Protein AF-A0A6I8MH89-F1 (afdb_monomer_lite)

Radius of gyration: 13.87 Å; chains: 1; bounding box: 33×35×34 Å

Sequence (149 aa):
MNALLIIDTHADSPATEATEIIHAIAQHLSQHRSDYTHVITALSAPIADEIAGTTFDNQFRKDPTTEALSGFERTDTTGTKLGDWLRANTIERLDVVGLGTELGIRSTVLDALAQGFDVHVHKKLCAAVSDDNARAAYNEMDMCGALFE

pLDDT: mean 92.21, std 8.31, range [56.25, 98.69]

Foldseek 3Di:
DEEEEEEELAQPDPDPQSVVLLLVVLVCCVVCVVVHPFYEYQYAHDHHPSCPPPDHPWYWYDDPVDPDFEQQNTATPVRHGPLRVCVVVVHQEYEYAYEALLTHVLRHLLVCLVSRHAYEYEVSSYYHPDPVSNVVSVVVSVVSHYHYD

Organism: NCBI:txid2719119

Structure (mmCIF, N/CA/C/O backbone):
data_AF-A0A6I8MH89-F1
#
_entry.id   AF-A0A6I8MH89-F1
#
loop_
_atom_site.group_PDB
_atom_site.id
_atom_site.type_symbol
_atom_site.label_atom_id
_atom_site.label_alt_id
_atom_site.label_comp_id
_atom_site.label_asym_id
_atom_site.label_entity_id
_atom_site.label_seq_id
_atom_site.pdbx_PDB_ins_code
_atom_site.Cartn_x
_atom_site.Cartn_y
_atom_site.Cartn_z
_atom_site.occupancy
_atom_site.B_iso_or_equiv
_atom_site.auth_seq_id
_atom_site.auth_comp_id
_atom_site.auth_asym_id
_atom_site.auth_atom_id
_atom_site.pdbx_PDB_model_num
ATOM 1 N N . MET A 1 1 ? -13.744 -6.340 6.107 1.00 93.75 1 MET A N 1
ATOM 2 C CA . MET A 1 1 ? -13.689 -4.933 5.596 1.00 93.75 1 MET A CA 1
ATOM 3 C C . MET A 1 1 ? -12.515 -4.758 4.627 1.00 93.75 1 MET A C 1
ATOM 5 O O . MET A 1 1 ? -11.662 -5.639 4.593 1.00 93.75 1 MET A O 1
ATOM 9 N N . ASN A 1 2 ? -12.441 -3.665 3.852 1.00 97.38 2 ASN A N 1
ATOM 10 C CA . ASN A 1 2 ? -11.333 -3.410 2.913 1.00 97.38 2 ASN A CA 1
ATOM 11 C C . ASN A 1 2 ? -10.524 -2.145 3.246 1.00 97.38 2 ASN A C 1
ATOM 13 O O . ASN A 1 2 ? -11.059 -1.171 3.776 1.00 97.38 2 ASN A O 1
ATOM 17 N N . ALA A 1 3 ? -9.244 -2.140 2.884 1.00 98.31 3 ALA A N 1
ATOM 18 C CA . ALA A 1 3 ? -8.405 -0.950 2.953 1.00 98.31 3 ALA A CA 1
ATOM 19 C C . ALA A 1 3 ? -7.585 -0.767 1.675 1.00 98.31 3 ALA A C 1
ATOM 21 O O . ALA A 1 3 ? -7.081 -1.742 1.123 1.00 98.31 3 ALA A O 1
ATOM 22 N N . LEU A 1 4 ? -7.407 0.486 1.254 1.00 98.44 4 LEU A N 1
ATOM 23 C CA . LEU A 1 4 ? -6.379 0.850 0.284 1.00 98.44 4 LEU A CA 1
ATOM 24 C C . LEU A 1 4 ? -5.072 1.117 1.033 1.00 98.44 4 LEU A C 1
ATOM 26 O O . LEU A 1 4 ? -5.012 2.014 1.878 1.00 98.44 4 LEU A O 1
ATOM 30 N N . LEU A 1 5 ? -4.033 0.356 0.707 1.00 98.25 5 LEU A N 1
ATOM 31 C CA . LEU A 1 5 ? -2.679 0.507 1.215 1.00 98.25 5 LEU A CA 1
ATOM 32 C C . LEU A 1 5 ? -1.782 1.120 0.138 1.00 98.25 5 LEU A C 1
ATOM 34 O O . LEU A 1 5 ? -1.488 0.499 -0.882 1.00 98.25 5 LEU A O 1
ATOM 38 N N . ILE A 1 6 ? -1.323 2.341 0.401 1.00 96.88 6 ILE A N 1
ATOM 39 C CA . ILE A 1 6 ? -0.428 3.089 -0.483 1.00 96.88 6 ILE A CA 1
ATOM 40 C C . ILE A 1 6 ? 1.011 2.923 0.007 1.00 96.88 6 ILE A C 1
ATOM 42 O O . ILE A 1 6 ? 1.328 3.274 1.147 1.00 96.88 6 ILE A O 1
ATOM 46 N N . ILE A 1 7 ? 1.884 2.405 -0.854 1.00 94.75 7 ILE A N 1
ATOM 47 C CA . ILE A 1 7 ? 3.285 2.124 -0.531 1.00 94.75 7 ILE A CA 1
ATOM 48 C C . ILE A 1 7 ? 4.193 3.171 -1.180 1.00 94.75 7 ILE A C 1
ATOM 50 O O . ILE A 1 7 ? 4.190 3.344 -2.395 1.00 94.75 7 ILE A O 1
ATOM 54 N N . ASP A 1 8 ? 4.994 3.842 -0.352 1.00 85.12 8 ASP A N 1
ATOM 55 C CA . ASP A 1 8 ? 6.145 4.659 -0.755 1.00 85.12 8 ASP A CA 1
ATOM 56 C C . ASP A 1 8 ? 5.901 5.621 -1.932 1.00 85.12 8 ASP A C 1
ATOM 58 O O . ASP A 1 8 ? 6.465 5.480 -3.008 1.00 85.12 8 ASP A O 1
ATOM 62 N N . THR A 1 9 ? 5.119 6.675 -1.713 1.00 69.38 9 THR A N 1
ATOM 63 C CA . THR A 1 9 ? 4.942 7.785 -2.666 1.00 69.38 9 THR A CA 1
ATOM 64 C C . THR A 1 9 ? 5.894 8.930 -2.322 1.00 69.38 9 THR A C 1
ATOM 66 O O . THR A 1 9 ? 5.510 9.886 -1.645 1.00 69.38 9 THR A O 1
ATOM 69 N N . HIS A 1 10 ? 7.162 8.809 -2.706 1.00 70.94 10 HIS A N 1
ATOM 70 C CA . HIS A 1 10 ? 8.165 9.843 -2.432 1.00 70.94 10 HIS A CA 1
ATOM 71 C C . HIS A 1 10 ? 7.993 11.072 -3.346 1.00 70.94 10 HIS A C 1
ATOM 73 O O . HIS A 1 10 ? 7.792 10.927 -4.551 1.00 70.94 10 HIS A O 1
ATOM 79 N N . ALA A 1 11 ? 8.135 12.275 -2.784 1.00 57.56 11 ALA A N 1
ATOM 80 C CA . ALA A 1 11 ? 8.085 13.537 -3.533 1.00 57.56 11 ALA A CA 1
ATOM 81 C C . ALA A 1 11 ? 9.304 13.755 -4.457 1.00 57.56 11 ALA A C 1
ATOM 83 O O . ALA A 1 11 ? 9.210 14.459 -5.456 1.00 57.56 11 ALA A O 1
ATOM 84 N N . ASP A 1 12 ? 10.444 13.133 -4.135 1.00 56.25 12 ASP A N 1
ATOM 85 C CA . ASP A 1 12 ? 11.746 13.474 -4.726 1.00 56.25 12 ASP A CA 1
ATOM 86 C C . ASP A 1 12 ? 12.188 12.563 -5.880 1.00 56.25 12 ASP A C 1
ATOM 88 O O . ASP A 1 12 ? 13.324 12.679 -6.346 1.00 56.25 12 ASP A O 1
ATOM 92 N N . SER A 1 13 ? 11.347 11.635 -6.352 1.00 62.19 13 SER A N 1
ATOM 93 C CA . SER A 1 13 ? 11.754 10.827 -7.505 1.00 62.19 13 SER A CA 1
ATOM 94 C C . SER A 1 13 ? 11.633 11.614 -8.800 1.00 62.19 13 SER A C 1
ATOM 96 O O . SER A 1 13 ? 10.534 12.030 -9.162 1.00 62.19 13 SER A O 1
ATOM 98 N N . PRO A 1 14 ? 12.741 11.774 -9.543 1.00 59.19 14 PRO A N 1
ATOM 99 C CA . PRO A 1 14 ? 12.732 12.470 -10.819 1.00 59.19 14 PRO A CA 1
ATOM 100 C C . PRO A 1 14 ? 12.177 11.599 -11.957 1.00 59.19 14 PRO A C 1
ATOM 102 O O . PRO A 1 14 ? 12.144 12.050 -13.102 1.00 59.19 14 PRO A O 1
ATOM 105 N N . ALA A 1 15 ? 11.804 10.341 -11.688 1.00 75.44 15 ALA A N 1
ATOM 106 C CA . ALA A 1 15 ? 11.294 9.436 -12.706 1.00 75.44 15 ALA A CA 1
ATOM 107 C C . ALA A 1 15 ? 9.867 9.836 -13.100 1.00 75.44 15 ALA A C 1
ATOM 109 O O . ALA A 1 15 ? 8.959 9.799 -12.273 1.00 75.44 15 ALA A O 1
ATOM 110 N N . THR A 1 16 ? 9.665 10.162 -14.379 1.00 79.62 16 THR A N 1
ATOM 111 C CA . THR A 1 16 ? 8.359 10.547 -14.941 1.00 79.62 16 THR A CA 1
ATOM 112 C C . THR A 1 16 ? 7.258 9.550 -14.586 1.00 79.62 16 THR A C 1
ATOM 114 O O . THR A 1 16 ? 6.172 9.953 -14.184 1.00 79.62 16 THR A O 1
ATOM 117 N N . GLU A 1 17 ? 7.568 8.256 -14.637 1.00 81.56 17 GLU A N 1
ATOM 118 C CA . GLU A 1 17 ? 6.634 7.185 -14.288 1.00 81.56 17 GLU A CA 1
ATOM 119 C C . GLU A 1 17 ? 6.175 7.249 -12.822 1.00 81.56 17 GLU A C 1
ATOM 121 O O . GLU A 1 17 ? 4.995 7.074 -12.528 1.00 81.56 17 GLU A O 1
ATOM 126 N N . ALA A 1 18 ? 7.073 7.583 -11.888 1.00 85.06 18 ALA A N 1
ATOM 127 C CA . ALA A 1 18 ? 6.707 7.744 -10.484 1.00 85.06 18 ALA A CA 1
ATOM 128 C C . ALA A 1 18 ? 5.747 8.927 -10.285 1.00 85.06 18 ALA A C 1
ATOM 130 O O . ALA A 1 18 ? 4.764 8.801 -9.555 1.00 85.06 18 ALA A O 1
ATOM 131 N N . THR A 1 19 ? 5.994 10.055 -10.958 1.00 86.50 19 THR A N 1
ATOM 132 C CA . THR A 1 19 ? 5.103 11.225 -10.919 1.00 86.50 19 THR A CA 1
ATOM 133 C C . THR A 1 19 ? 3.731 10.913 -11.521 1.00 86.50 19 THR A C 1
ATOM 135 O O . THR A 1 19 ? 2.709 11.273 -10.937 1.00 86.50 19 THR A O 1
ATOM 138 N N . GLU A 1 20 ? 3.686 10.213 -12.657 1.00 90.69 20 GLU A N 1
ATOM 139 C CA . GLU A 1 20 ? 2.433 9.803 -13.303 1.00 90.69 20 GLU A CA 1
ATOM 140 C C . GLU A 1 20 ? 1.611 8.868 -12.409 1.00 90.69 20 GLU A C 1
ATOM 142 O O . GLU A 1 20 ? 0.404 9.065 -12.271 1.00 90.69 20 GLU A O 1
ATOM 147 N N . ILE A 1 21 ? 2.253 7.907 -11.736 1.00 92.75 21 ILE A N 1
ATOM 148 C CA . ILE A 1 21 ? 1.572 7.014 -10.792 1.00 92.75 21 ILE A CA 1
ATOM 149 C C . ILE A 1 21 ? 1.082 7.761 -9.550 1.00 92.75 21 ILE A C 1
ATOM 151 O O . ILE A 1 21 ? -0.050 7.537 -9.128 1.00 92.75 21 ILE A O 1
ATOM 155 N N . ILE A 1 22 ? 1.865 8.685 -8.984 1.00 92.19 22 ILE A N 1
ATOM 156 C CA . ILE A 1 22 ? 1.404 9.526 -7.865 1.00 92.19 22 ILE A CA 1
ATOM 157 C C . ILE A 1 22 ? 0.157 10.320 -8.277 1.00 92.19 22 ILE A C 1
ATOM 159 O O . ILE A 1 22 ? -0.830 10.352 -7.536 1.00 92.19 22 ILE A O 1
ATOM 163 N N . HIS A 1 23 ? 0.163 10.904 -9.477 1.00 92.12 23 HIS A N 1
ATOM 164 C CA . HIS A 1 23 ? -0.996 11.608 -10.017 1.00 92.12 23 HIS A CA 1
ATOM 165 C C . HIS A 1 23 ? -2.196 10.672 -10.222 1.00 92.12 23 HIS A C 1
ATOM 167 O O . HIS A 1 23 ? -3.316 11.010 -9.835 1.00 92.12 23 HIS A O 1
ATOM 173 N N . ALA A 1 24 ? -1.974 9.478 -10.773 1.00 95.12 24 ALA A N 1
ATOM 174 C CA . ALA A 1 24 ? -3.019 8.482 -10.976 1.00 95.12 24 ALA A CA 1
ATOM 175 C C . ALA A 1 24 ? -3.628 8.008 -9.645 1.00 95.12 24 ALA A C 1
ATOM 177 O O . ALA A 1 24 ? -4.847 7.887 -9.542 1.00 95.12 24 ALA A O 1
ATOM 178 N N . ILE A 1 25 ? -2.814 7.812 -8.602 1.00 95.75 25 ILE A N 1
ATOM 179 C CA . ILE A 1 25 ? -3.282 7.486 -7.246 1.00 95.75 25 ILE A CA 1
ATOM 180 C C . ILE A 1 25 ? -4.118 8.640 -6.678 1.00 95.75 25 ILE A C 1
ATOM 182 O O . ILE A 1 25 ? -5.198 8.397 -6.136 1.00 95.75 25 ILE A O 1
ATOM 186 N N . ALA A 1 26 ? -3.669 9.891 -6.826 1.00 94.56 26 ALA A N 1
ATOM 187 C CA . ALA A 1 26 ? -4.427 11.065 -6.389 1.00 94.56 26 ALA A CA 1
ATOM 188 C C . ALA A 1 26 ? 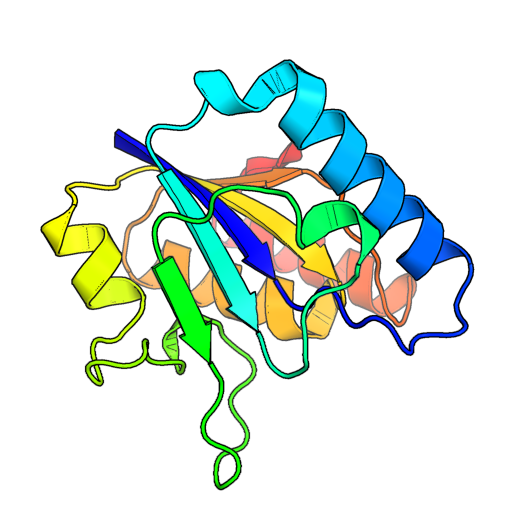-5.799 11.140 -7.077 1.00 94.56 26 ALA A C 1
ATOM 190 O O . ALA A 1 26 ? -6.828 11.349 -6.428 1.00 94.56 26 ALA A O 1
ATOM 191 N N . GLN A 1 27 ? -5.827 10.909 -8.391 1.00 95.56 27 GLN A N 1
ATOM 192 C CA . GLN A 1 27 ? -7.058 10.878 -9.167 1.00 95.56 27 GLN A CA 1
ATOM 193 C C . GLN A 1 27 ? -7.964 9.719 -8.733 1.00 95.56 27 GLN A C 1
ATOM 195 O O . GLN A 1 27 ? -9.159 9.940 -8.522 1.00 95.56 27 GLN A O 1
ATOM 200 N N . HIS A 1 28 ? -7.410 8.521 -8.531 1.00 96.38 28 HIS A N 1
ATOM 201 C CA . HIS A 1 28 ? -8.150 7.357 -8.041 1.00 96.38 28 HIS A CA 1
ATOM 202 C C . HIS A 1 28 ? -8.812 7.655 -6.699 1.00 96.38 28 HIS A C 1
ATOM 204 O O . HIS A 1 28 ? -10.011 7.457 -6.544 1.00 96.38 28 HIS A O 1
ATOM 210 N N . LEU A 1 29 ? -8.065 8.214 -5.745 1.00 95.38 29 LEU A N 1
ATOM 211 C CA . LEU A 1 29 ? -8.602 8.628 -4.449 1.00 95.38 29 LEU A CA 1
ATOM 212 C C . LEU A 1 29 ? -9.716 9.666 -4.612 1.00 95.38 29 LEU A C 1
ATOM 214 O O . LEU A 1 29 ? -10.759 9.533 -3.983 1.00 95.38 29 LEU A O 1
ATOM 218 N N . SER A 1 30 ? -9.566 10.652 -5.497 1.00 94.44 30 SER A N 1
ATOM 219 C CA . SER A 1 30 ? -10.619 11.652 -5.718 1.00 94.44 30 SER A CA 1
ATOM 220 C C . SER A 1 30 ? -11.942 11.050 -6.222 1.00 94.44 30 SER A C 1
ATOM 222 O O . SER A 1 30 ? -13.010 11.583 -5.927 1.00 94.44 30 SER A O 1
ATOM 224 N N . GLN A 1 31 ? -11.876 9.933 -6.954 1.00 94.94 31 GLN A N 1
ATOM 225 C CA . GLN A 1 31 ? -13.026 9.285 -7.593 1.00 94.94 31 GLN A CA 1
ATOM 226 C C . GLN A 1 31 ? -13.605 8.128 -6.768 1.00 94.94 31 GLN A C 1
ATOM 228 O O . GLN A 1 31 ? -14.815 7.913 -6.785 1.00 94.94 31 GLN A O 1
ATOM 233 N N . HIS A 1 32 ? -12.751 7.411 -6.036 1.00 95.50 32 HIS A N 1
ATOM 234 C CA . HIS A 1 32 ? -13.043 6.103 -5.443 1.00 95.50 32 HIS A CA 1
ATOM 235 C C . HIS A 1 32 ? -12.776 6.043 -3.933 1.00 95.50 32 HIS A C 1
ATOM 237 O O . HIS A 1 32 ? -12.808 4.968 -3.340 1.00 95.50 32 HIS A O 1
ATOM 243 N N . ARG A 1 33 ? -12.524 7.173 -3.252 1.00 94.12 33 ARG A N 1
ATOM 244 C CA . ARG A 1 33 ? -12.262 7.184 -1.795 1.00 94.12 33 ARG A CA 1
ATOM 245 C C . ARG A 1 33 ? -13.356 6.504 -0.967 1.00 94.12 33 ARG A C 1
ATOM 247 O O . ARG A 1 33 ? -13.040 5.962 0.092 1.00 94.12 33 ARG A O 1
ATOM 254 N N . SER A 1 34 ? -14.613 6.564 -1.411 1.00 94.75 34 SER A N 1
ATOM 255 C CA . SER A 1 34 ? -15.760 5.943 -0.733 1.00 94.75 34 SER A CA 1
ATOM 256 C C . SER A 1 34 ? -15.809 4.424 -0.862 1.00 94.75 34 SER A C 1
ATOM 258 O O . SER A 1 34 ? -16.530 3.784 -0.102 1.00 94.75 34 SER A O 1
ATOM 260 N N . ASP A 1 35 ? -15.054 3.853 -1.799 1.00 96.19 35 ASP A N 1
ATOM 261 C CA . ASP A 1 35 ? -15.028 2.411 -2.050 1.00 96.19 35 ASP A CA 1
ATOM 262 C C . ASP A 1 35 ? -14.181 1.677 -0.996 1.00 96.19 35 ASP A C 1
ATOM 264 O O . ASP A 1 35 ? -14.268 0.455 -0.859 1.00 96.19 35 ASP A O 1
ATOM 268 N N . TYR A 1 36 ? -13.384 2.423 -0.220 1.00 97.19 36 TYR A N 1
ATOM 269 C CA . TYR A 1 36 ? -12.499 1.906 0.817 1.00 97.19 36 TYR A CA 1
ATOM 270 C C . TYR A 1 36 ? -12.983 2.275 2.214 1.00 97.19 36 TYR A C 1
ATOM 272 O O . TYR A 1 36 ? -13.229 3.446 2.515 1.00 97.19 36 TYR A O 1
ATOM 280 N N . THR A 1 37 ? -13.027 1.275 3.098 1.00 97.50 37 THR A N 1
ATOM 281 C CA . THR A 1 37 ? -13.317 1.501 4.523 1.00 97.50 37 THR A CA 1
ATOM 282 C C . THR A 1 37 ? -12.216 2.343 5.165 1.00 97.50 37 THR A C 1
ATOM 284 O O . THR A 1 37 ? -12.508 3.297 5.881 1.00 97.50 37 THR A O 1
ATOM 287 N N . HIS A 1 38 ? -10.957 2.027 4.848 1.00 98.06 38 HIS A N 1
ATOM 288 C CA . HIS A 1 38 ? -9.791 2.783 5.292 1.00 98.06 38 HIS A CA 1
ATOM 289 C C . HIS A 1 38 ? -8.831 3.061 4.140 1.00 98.06 38 HIS A C 1
ATOM 291 O O . HIS A 1 38 ? -8.648 2.232 3.248 1.00 98.06 38 HIS A O 1
ATOM 297 N N . VAL A 1 39 ? -8.170 4.213 4.193 1.00 97.75 39 VAL A N 1
ATOM 298 C CA . VAL A 1 39 ? -7.025 4.528 3.337 1.00 97.75 39 VAL A CA 1
ATOM 299 C C . VAL A 1 39 ? -5.819 4.756 4.230 1.00 97.75 39 VAL A C 1
ATOM 301 O O . VAL A 1 39 ? -5.815 5.651 5.074 1.00 97.75 39 VAL A O 1
ATOM 304 N N . ILE A 1 40 ? -4.795 3.933 4.045 1.00 97.69 40 ILE A N 1
ATOM 305 C CA . ILE A 1 40 ? -3.607 3.898 4.894 1.00 97.69 40 ILE A CA 1
ATOM 306 C C . ILE A 1 40 ? -2.337 3.950 4.053 1.00 97.69 40 ILE A C 1
ATOM 308 O O . ILE A 1 40 ? -2.339 3.620 2.866 1.00 97.69 40 ILE A O 1
ATOM 312 N N . THR A 1 41 ? -1.233 4.352 4.678 1.00 97.00 41 THR A N 1
ATOM 313 C CA . THR A 1 41 ? 0.061 4.449 3.996 1.00 97.00 41 THR A CA 1
ATOM 314 C C . THR A 1 41 ? 1.140 3.645 4.703 1.00 97.00 41 THR A C 1
ATOM 316 O O . THR A 1 41 ? 1.176 3.573 5.929 1.00 97.00 41 THR A O 1
ATOM 319 N N . ALA A 1 42 ? 2.053 3.071 3.927 1.00 95.69 42 ALA A N 1
ATOM 320 C CA . ALA A 1 42 ? 3.329 2.562 4.404 1.00 95.69 42 ALA A CA 1
ATOM 321 C C . ALA A 1 42 ? 4.434 3.389 3.741 1.00 95.69 42 ALA A C 1
ATOM 323 O O . ALA A 1 42 ? 4.641 3.304 2.532 1.00 95.69 42 ALA A O 1
ATOM 324 N N . LEU A 1 43 ? 5.155 4.192 4.530 1.00 90.31 43 LEU A N 1
ATOM 325 C CA . LEU A 1 43 ? 6.070 5.222 4.030 1.00 90.31 43 LEU A CA 1
ATOM 326 C C . LEU A 1 43 ? 7.507 5.060 4.553 1.00 90.31 43 LEU A C 1
ATOM 328 O O . LEU A 1 43 ? 7.744 4.887 5.750 1.00 90.31 43 LEU A O 1
ATOM 332 N N . SER A 1 44 ? 8.465 5.158 3.640 1.00 86.38 44 SER A N 1
ATOM 333 C CA . SER A 1 44 ? 9.909 5.227 3.892 1.00 86.38 44 SER A CA 1
ATOM 334 C C . SER A 1 44 ? 10.429 6.664 3.809 1.00 86.38 44 SER A C 1
ATOM 336 O O . SER A 1 44 ? 11.496 6.968 4.333 1.00 86.38 44 SER A O 1
ATOM 338 N N . ALA A 1 45 ? 9.663 7.553 3.175 1.00 81.69 45 ALA A N 1
ATOM 339 C CA . ALA A 1 45 ? 9.969 8.961 2.949 1.00 81.69 45 ALA A CA 1
ATOM 340 C C . ALA A 1 45 ? 8.703 9.820 3.162 1.00 81.69 45 ALA A C 1
ATOM 342 O O . ALA A 1 45 ? 7.612 9.264 3.326 1.00 81.69 45 ALA A O 1
ATOM 343 N N . PRO A 1 46 ? 8.809 11.161 3.212 1.00 84.25 46 PRO A N 1
ATOM 344 C CA . PRO A 1 46 ? 7.640 12.034 3.182 1.00 84.25 46 PRO A CA 1
ATOM 345 C C . PRO A 1 46 ? 6.733 11.742 1.981 1.00 84.25 46 PRO A C 1
ATOM 347 O O . PRO A 1 46 ? 7.205 11.364 0.909 1.00 84.25 46 PRO A O 1
ATOM 350 N N . ILE A 1 47 ? 5.431 11.913 2.197 1.00 85.25 47 ILE A N 1
ATOM 351 C CA . ILE A 1 47 ? 4.409 11.692 1.179 1.00 85.25 47 ILE A CA 1
ATOM 352 C C . ILE A 1 47 ? 4.440 12.821 0.137 1.00 85.25 47 ILE A C 1
ATOM 354 O O . ILE A 1 47 ? 4.707 13.966 0.493 1.00 85.25 47 ILE A O 1
ATOM 358 N N . ALA A 1 48 ? 4.171 12.501 -1.128 1.00 84.06 48 ALA A N 1
ATOM 359 C CA . ALA A 1 48 ? 4.067 13.483 -2.202 1.00 84.06 48 ALA A CA 1
ATOM 360 C C . ALA A 1 48 ? 2.908 14.475 -1.980 1.00 84.06 48 ALA A C 1
ATOM 362 O O . ALA A 1 48 ? 1.831 14.088 -1.509 1.00 84.06 48 ALA A O 1
ATOM 363 N N . ASP A 1 49 ? 3.127 15.742 -2.342 1.00 85.81 49 ASP A N 1
ATOM 364 C CA . ASP A 1 49 ? 2.184 16.845 -2.109 1.00 85.81 49 ASP A CA 1
ATOM 365 C C . ASP A 1 49 ? 0.823 16.599 -2.781 1.00 85.81 49 ASP A C 1
ATOM 367 O O . ASP A 1 49 ? -0.220 16.935 -2.217 1.00 85.81 49 ASP A O 1
ATOM 371 N N . GLU A 1 50 ? 0.814 15.941 -3.944 1.00 85.81 50 GLU A N 1
ATOM 372 C CA . GLU A 1 50 ? -0.386 15.619 -4.723 1.00 85.81 50 GLU A CA 1
ATOM 373 C C . GLU A 1 50 ? -1.397 14.781 -3.939 1.00 85.81 50 GLU A C 1
ATOM 375 O O . GLU A 1 50 ? -2.603 14.911 -4.147 1.00 85.81 50 GLU A O 1
ATOM 380 N N . ILE A 1 51 ? -0.918 13.930 -3.029 1.00 86.81 51 ILE A N 1
ATOM 381 C CA . ILE A 1 51 ? -1.779 13.099 -2.186 1.00 86.81 51 ILE A CA 1
ATOM 382 C C . ILE A 1 51 ? -1.757 13.520 -0.716 1.00 86.81 51 ILE A C 1
ATOM 384 O O . ILE A 1 51 ? -2.581 13.026 0.053 1.00 86.81 51 ILE A O 1
ATOM 388 N N . ALA A 1 52 ? -0.894 14.463 -0.321 1.00 84.88 52 ALA A N 1
ATOM 389 C CA . ALA A 1 52 ? -0.798 14.974 1.047 1.00 84.88 52 ALA A CA 1
ATOM 390 C C . ALA A 1 52 ? -2.106 15.618 1.547 1.00 84.88 52 ALA A C 1
ATOM 392 O O . ALA A 1 52 ? -2.378 15.610 2.746 1.00 84.88 52 ALA A O 1
ATOM 393 N N . GLY A 1 53 ? -2.940 16.138 0.637 1.00 83.44 53 GLY A N 1
ATOM 394 C CA . GLY A 1 53 ? -4.277 16.660 0.947 1.00 83.44 53 GLY A CA 1
ATOM 395 C C . GLY A 1 53 ? -5.342 15.589 1.226 1.00 83.44 53 GLY A C 1
ATOM 396 O O . GLY A 1 53 ? -6.471 15.931 1.577 1.00 83.44 53 GLY A O 1
ATOM 397 N N . THR A 1 54 ? -5.012 14.304 1.073 1.00 86.44 54 THR A N 1
ATOM 398 C CA . THR A 1 54 ? -5.935 13.194 1.340 1.00 86.44 54 THR A CA 1
ATOM 399 C C . THR A 1 54 ? -6.024 12.897 2.835 1.00 86.44 54 THR A C 1
ATOM 401 O O . THR A 1 54 ? -5.036 12.937 3.564 1.00 86.44 54 THR A O 1
ATOM 404 N N . THR A 1 55 ? -7.217 12.536 3.312 1.00 90.00 55 THR A N 1
ATOM 405 C CA . THR A 1 55 ? -7.385 12.004 4.670 1.00 90.00 55 THR A CA 1
ATOM 406 C C . THR A 1 55 ? -6.971 10.535 4.733 1.00 90.00 55 THR A C 1
ATOM 408 O O . THR A 1 55 ? -7.651 9.666 4.173 1.00 90.00 55 THR A O 1
ATOM 411 N N . PHE A 1 56 ? -5.878 10.279 5.454 1.00 94.62 56 PHE A N 1
ATOM 412 C CA . PHE A 1 56 ? -5.390 8.943 5.788 1.00 94.62 56 PHE A CA 1
ATOM 413 C C . PHE A 1 56 ? -5.844 8.538 7.186 1.00 94.62 56 PHE A C 1
ATOM 415 O O . PHE A 1 56 ? -5.690 9.302 8.138 1.00 94.62 56 PHE A O 1
ATOM 422 N N . ASP A 1 57 ? -6.364 7.324 7.300 1.00 96.81 57 ASP A N 1
ATOM 423 C CA . ASP A 1 57 ? -6.829 6.741 8.554 1.00 96.81 57 ASP A CA 1
ATOM 424 C C . ASP A 1 57 ? -5.658 6.352 9.469 1.00 96.81 57 ASP A C 1
ATOM 426 O O . ASP A 1 57 ? -5.747 6.485 10.689 1.00 96.81 57 ASP A O 1
ATOM 430 N N . ASN A 1 58 ? -4.542 5.898 8.886 1.00 97.12 58 ASN A N 1
ATOM 431 C CA . ASN A 1 58 ? -3.286 5.667 9.595 1.00 97.12 58 ASN A CA 1
ATOM 432 C C . ASN A 1 58 ? -2.081 5.722 8.638 1.00 97.12 58 ASN A C 1
ATOM 434 O O . ASN A 1 58 ? -2.222 5.557 7.424 1.00 97.12 58 ASN A O 1
ATOM 438 N N . GLN A 1 59 ? -0.891 5.955 9.189 1.00 95.88 59 GLN A N 1
ATOM 439 C CA . GLN A 1 59 ? 0.364 6.041 8.448 1.00 95.88 59 GLN A CA 1
ATOM 440 C C . GLN A 1 59 ? 1.454 5.260 9.181 1.00 95.88 59 GLN A C 1
ATOM 442 O O . GLN A 1 59 ? 1.822 5.593 10.307 1.00 95.88 59 GLN A O 1
ATOM 447 N N . PHE A 1 60 ? 2.004 4.251 8.515 1.00 96.00 60 PHE A N 1
ATOM 448 C CA . PHE A 1 60 ? 3.053 3.386 9.038 1.00 96.00 60 PHE A CA 1
ATOM 449 C C . PHE A 1 60 ? 4.394 3.819 8.469 1.00 96.00 60 PHE A C 1
ATOM 451 O O . PHE A 1 60 ? 4.587 3.861 7.254 1.00 96.00 60 PHE A O 1
ATOM 458 N N . ARG A 1 61 ? 5.338 4.148 9.345 1.00 94.12 61 ARG A N 1
ATOM 459 C CA . ARG A 1 61 ? 6.647 4.660 8.953 1.00 94.12 61 ARG A CA 1
ATOM 460 C C . ARG A 1 61 ? 7.726 3.638 9.250 1.00 94.12 61 ARG A C 1
ATOM 462 O O . ARG A 1 61 ? 7.696 2.943 10.264 1.00 94.12 61 ARG A O 1
ATOM 469 N N . LYS A 1 62 ? 8.686 3.559 8.338 1.00 90.56 62 LYS A N 1
ATOM 470 C CA . LYS A 1 62 ? 9.917 2.804 8.545 1.00 90.56 62 LYS A CA 1
ATOM 471 C C . LYS A 1 62 ? 10.725 3.419 9.690 1.00 90.56 62 LYS A C 1
ATOM 473 O O . LYS A 1 62 ? 10.891 4.639 9.742 1.00 90.56 62 LYS A O 1
ATOM 478 N N . ASP A 1 63 ? 11.255 2.570 10.566 1.00 86.25 63 ASP A N 1
ATOM 479 C CA . ASP A 1 63 ? 12.257 2.987 11.545 1.00 86.25 63 ASP A CA 1
ATOM 480 C C . ASP A 1 63 ? 13.560 3.348 10.797 1.00 86.25 63 ASP A C 1
ATOM 482 O O . ASP A 1 63 ? 14.078 2.497 10.062 1.00 86.25 63 ASP A O 1
ATOM 486 N N . PRO A 1 64 ? 14.107 4.570 10.972 1.00 82.50 64 PRO A N 1
ATOM 487 C CA . PRO A 1 64 ? 15.334 5.020 10.306 1.00 82.50 64 PRO A CA 1
ATOM 488 C C . PRO A 1 64 ? 16.565 4.136 10.541 1.00 82.50 64 PRO A C 1
ATOM 490 O O . PRO A 1 64 ? 17.532 4.226 9.791 1.00 82.50 64 PRO A O 1
ATOM 493 N N . THR A 1 65 ? 16.554 3.315 11.590 1.00 82.81 65 THR A N 1
ATOM 494 C CA . THR A 1 65 ? 17.660 2.428 11.972 1.00 82.81 65 THR A CA 1
ATOM 495 C C . THR A 1 65 ? 17.540 1.019 11.393 1.00 82.81 65 THR A C 1
ATOM 497 O O . THR A 1 65 ? 18.443 0.203 11.569 1.00 82.81 65 THR A O 1
ATOM 500 N N . THR A 1 66 ? 16.443 0.727 10.694 1.00 78.12 66 THR A N 1
ATOM 501 C CA . THR A 1 66 ? 16.142 -0.601 10.149 1.00 78.12 66 THR A CA 1
ATOM 502 C C . THR A 1 66 ? 16.135 -0.582 8.629 1.00 78.12 66 THR A C 1
ATOM 504 O O . THR A 1 66 ? 15.891 0.448 8.003 1.00 78.12 66 THR A O 1
ATOM 507 N N . GLU A 1 67 ? 16.337 -1.740 8.009 1.00 77.75 67 GLU A N 1
ATOM 508 C CA . GLU A 1 67 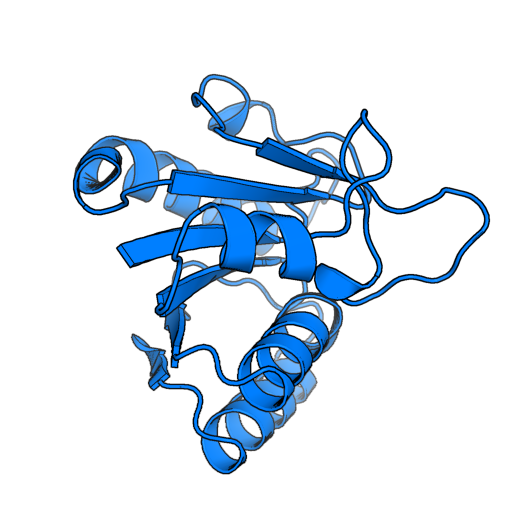? 16.164 -1.926 6.567 1.00 77.75 67 GLU A CA 1
ATOM 509 C C . GLU A 1 67 ? 14.812 -2.574 6.247 1.00 77.75 67 GLU A C 1
ATOM 511 O O . GLU A 1 67 ? 14.743 -3.560 5.528 1.00 77.75 67 GLU A O 1
ATOM 516 N N . ALA A 1 68 ? 13.720 -2.007 6.771 1.00 82.00 68 ALA A N 1
ATOM 517 C CA . ALA A 1 68 ? 12.378 -2.456 6.408 1.00 82.00 68 ALA A CA 1
ATOM 518 C C . ALA A 1 68 ? 12.108 -2.226 4.912 1.00 82.00 68 ALA A C 1
ATOM 520 O O . ALA A 1 68 ? 12.287 -1.106 4.410 1.00 82.00 68 ALA A O 1
ATOM 521 N N . LEU A 1 69 ? 11.652 -3.275 4.231 1.00 87.38 69 LEU A N 1
ATOM 522 C CA . LEU A 1 69 ? 11.142 -3.224 2.859 1.00 87.38 69 LEU A CA 1
ATOM 523 C C . LEU A 1 69 ? 9.618 -3.333 2.870 1.00 87.38 69 LEU A C 1
ATOM 525 O O . LEU A 1 69 ? 8.936 -2.528 2.235 1.00 87.38 69 LEU A O 1
ATOM 529 N N . SER A 1 70 ? 9.085 -4.280 3.640 1.00 95.25 70 SER A N 1
ATOM 530 C CA . SER A 1 70 ? 7.651 -4.515 3.770 1.00 95.25 70 SER A CA 1
ATOM 531 C C . SER A 1 70 ? 6.977 -3.440 4.622 1.00 95.25 70 SER A C 1
ATOM 533 O O . SER A 1 70 ? 7.535 -2.931 5.596 1.00 95.25 70 SER A O 1
ATOM 535 N N . GLY A 1 71 ? 5.728 -3.111 4.293 1.00 95.25 71 GLY A N 1
ATOM 536 C CA . GLY A 1 71 ? 4.857 -2.311 5.147 1.00 95.25 71 GLY A CA 1
ATOM 537 C C . GLY A 1 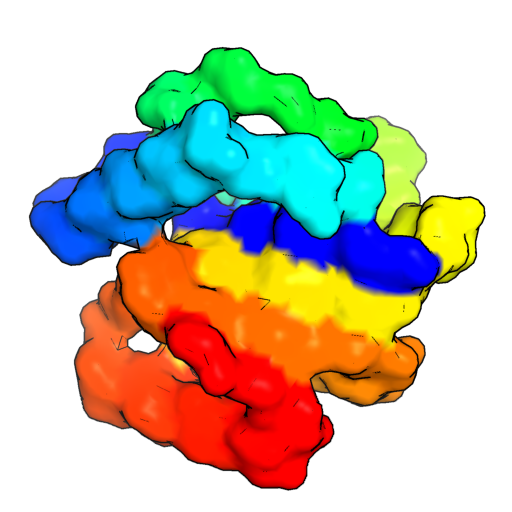71 ? 4.574 -2.978 6.497 1.00 95.25 71 GLY A C 1
ATOM 538 O O . GLY A 1 71 ? 4.351 -2.278 7.481 1.00 95.25 71 GLY A O 1
ATOM 539 N N . PHE A 1 72 ? 4.644 -4.313 6.584 1.00 96.69 72 PHE A N 1
ATOM 540 C CA . PHE A 1 72 ? 4.397 -5.062 7.825 1.00 96.69 72 PHE A CA 1
ATOM 541 C C . PHE A 1 72 ? 5.530 -4.972 8.847 1.00 96.69 72 PHE A C 1
ATOM 543 O O . PHE A 1 72 ? 5.331 -5.273 10.025 1.00 96.69 72 PHE A O 1
ATOM 550 N N . GLU A 1 73 ? 6.699 -4.508 8.419 1.00 94.56 73 GLU A N 1
ATOM 551 C CA . GLU A 1 73 ? 7.832 -4.213 9.294 1.00 94.56 73 GLU A CA 1
ATOM 552 C C . GLU A 1 73 ? 7.735 -2.806 9.910 1.00 94.56 73 GLU A C 1
ATOM 554 O O . GLU A 1 73 ? 8.516 -2.460 10.795 1.00 94.56 73 GLU A O 1
ATOM 559 N N . ARG A 1 74 ? 6.779 -1.986 9.451 1.00 94.88 74 ARG A N 1
ATOM 560 C CA . ARG A 1 74 ? 6.625 -0.577 9.831 1.00 94.88 74 ARG A CA 1
ATOM 561 C C . ARG A 1 74 ? 5.607 -0.413 10.957 1.00 94.88 74 ARG A C 1
ATOM 563 O O . ARG A 1 74 ? 4.709 -1.241 11.144 1.00 94.88 74 ARG A O 1
ATOM 570 N N . THR A 1 75 ? 5.727 0.693 11.685 1.00 96.25 75 THR A N 1
ATOM 571 C CA . THR A 1 75 ? 4.827 1.040 12.792 1.00 96.25 75 THR A CA 1
ATOM 572 C C . THR A 1 75 ? 4.213 2.415 12.600 1.00 96.25 75 THR A C 1
ATOM 574 O O . THR A 1 75 ? 4.813 3.290 11.974 1.00 96.25 75 THR A O 1
ATOM 577 N N . ASP A 1 76 ? 3.027 2.630 13.157 1.00 96.06 76 ASP A N 1
ATOM 578 C CA . ASP A 1 76 ? 2.463 3.972 13.265 1.00 96.06 76 ASP A CA 1
ATOM 579 C C . ASP A 1 76 ? 3.138 4.792 14.380 1.00 96.06 76 ASP A C 1
ATOM 581 O O . ASP A 1 76 ? 4.081 4.346 15.042 1.00 96.06 76 ASP A O 1
ATOM 585 N N . THR A 1 77 ? 2.655 6.016 14.600 1.00 93.12 77 THR A N 1
ATOM 586 C CA . THR A 1 77 ? 3.184 6.934 15.624 1.00 93.12 77 THR A CA 1
ATOM 587 C C . THR A 1 77 ? 3.001 6.435 17.057 1.00 93.12 77 THR A C 1
ATOM 589 O O . THR A 1 77 ? 3.660 6.942 17.964 1.00 93.12 77 THR A O 1
ATOM 592 N N . THR A 1 78 ? 2.132 5.447 17.272 1.00 94.94 78 THR A N 1
ATOM 593 C CA . THR A 1 78 ? 1.904 4.809 18.574 1.00 94.94 78 THR A CA 1
ATOM 594 C C . THR A 1 78 ? 2.779 3.572 18.782 1.00 94.94 78 THR A C 1
ATOM 596 O O . THR A 1 78 ? 2.798 3.016 19.878 1.00 94.94 78 THR A O 1
ATOM 599 N N . GLY A 1 79 ? 3.524 3.150 17.754 1.00 95.50 79 GLY A N 1
ATOM 600 C CA . GLY A 1 79 ? 4.317 1.923 17.759 1.00 95.50 79 GLY A CA 1
ATOM 601 C C . GLY A 1 79 ? 3.528 0.673 17.356 1.00 95.50 79 GLY A C 1
ATOM 602 O O . GLY A 1 79 ? 4.052 -0.434 17.470 1.00 95.50 79 GLY A O 1
ATOM 603 N N . THR A 1 80 ? 2.290 0.818 16.873 1.00 97.50 80 THR A N 1
ATOM 604 C CA . THR A 1 80 ? 1.467 -0.316 16.430 1.00 97.50 80 THR A CA 1
ATOM 605 C C . THR A 1 80 ? 1.910 -0.770 15.042 1.00 97.50 80 THR A C 1
ATOM 607 O O . THR A 1 80 ? 2.061 0.050 14.135 1.00 97.50 80 THR A O 1
ATOM 610 N N . LYS A 1 81 ? 2.117 -2.079 14.853 1.00 97.12 81 LYS A N 1
ATOM 611 C CA . LYS A 1 81 ? 2.472 -2.653 13.546 1.00 97.12 81 LYS A CA 1
ATOM 612 C C . LYS A 1 81 ? 1.279 -2.653 12.595 1.00 97.12 81 LYS A C 1
ATOM 614 O O . LYS A 1 81 ? 0.145 -2.860 13.028 1.00 97.12 81 LYS A O 1
ATOM 619 N N . LEU A 1 82 ? 1.547 -2.531 11.292 1.00 98.00 82 LEU A N 1
ATOM 620 C CA . LEU A 1 82 ? 0.515 -2.563 10.245 1.00 98.00 82 LEU A CA 1
ATOM 621 C C . LEU A 1 82 ? -0.430 -3.764 10.387 1.00 98.00 82 LEU A C 1
ATOM 623 O O . LEU A 1 82 ? -1.643 -3.585 10.443 1.00 98.00 82 LEU A O 1
ATOM 627 N N . GLY A 1 83 ? 0.110 -4.980 10.509 1.00 97.88 83 GLY A N 1
ATOM 628 C CA . GLY A 1 83 ? -0.714 -6.190 10.614 1.00 97.88 83 GLY A CA 1
ATOM 629 C C . GLY A 1 83 ? -1.626 -6.210 11.843 1.00 97.88 83 GLY A C 1
ATOM 630 O O . GLY A 1 83 ? -2.768 -6.659 11.755 1.00 97.88 83 GLY A O 1
ATOM 631 N N . ASP A 1 84 ? -1.157 -5.680 12.972 1.00 98.25 84 ASP A N 1
ATOM 632 C CA . ASP A 1 84 ? -1.949 -5.617 14.203 1.00 98.25 84 ASP A CA 1
ATOM 633 C C . ASP A 1 84 ? -3.076 -4.591 14.076 1.00 98.25 84 ASP A C 1
ATOM 635 O O . ASP A 1 84 ? -4.219 -4.874 14.439 1.00 98.25 84 ASP A O 1
ATOM 639 N N . TRP A 1 85 ? -2.783 -3.434 13.477 1.00 98.50 85 TRP A N 1
ATOM 640 C CA . TRP A 1 85 ? -3.787 -2.412 13.196 1.00 98.50 85 TRP A CA 1
ATOM 641 C C . TRP A 1 85 ? -4.859 -2.916 12.221 1.00 98.50 85 TRP A C 1
ATOM 643 O O . TRP A 1 85 ? -6.049 -2.720 12.465 1.00 98.50 85 TRP A O 1
ATOM 653 N N . LEU A 1 86 ? -4.465 -3.615 11.152 1.00 98.50 86 L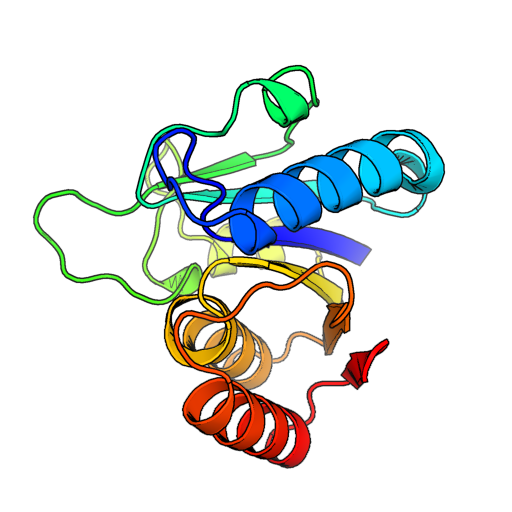EU A N 1
ATOM 654 C CA . LEU A 1 86 ? -5.400 -4.190 10.178 1.00 98.50 86 LEU A CA 1
ATOM 655 C C . LEU A 1 86 ? -6.373 -5.177 10.834 1.00 98.50 86 LEU A C 1
ATOM 657 O O . LEU A 1 86 ? -7.582 -5.084 10.618 1.00 98.50 86 LEU A O 1
ATOM 661 N N . ARG A 1 87 ? -5.868 -6.082 11.684 1.00 98.19 87 ARG A N 1
ATOM 662 C CA . ARG A 1 87 ? -6.707 -7.045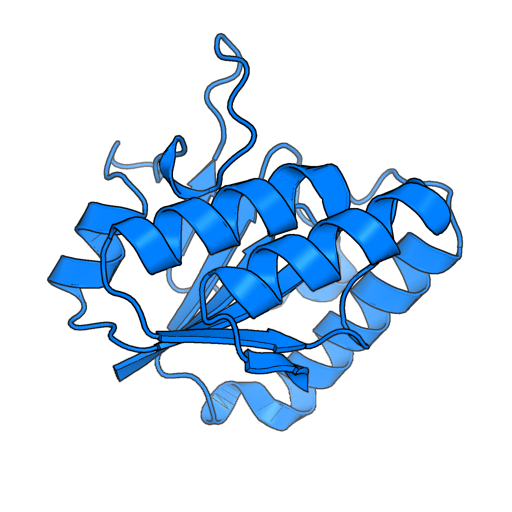 12.419 1.00 98.19 87 ARG A CA 1
ATOM 663 C C . ARG A 1 87 ? -7.633 -6.357 13.414 1.00 98.19 87 ARG A C 1
ATOM 665 O O . ARG A 1 87 ? -8.808 -6.709 13.488 1.00 98.19 87 ARG A O 1
ATOM 672 N N . ALA A 1 88 ? -7.128 -5.369 14.153 1.00 97.94 88 ALA A N 1
ATOM 673 C CA . ALA A 1 88 ? -7.929 -4.603 15.105 1.00 97.94 88 ALA A CA 1
ATOM 674 C C . ALA A 1 88 ? -9.096 -3.862 14.427 1.00 97.94 88 ALA A C 1
ATOM 676 O O . ALA A 1 88 ? -10.160 -3.726 15.025 1.00 97.94 88 ALA A O 1
ATOM 677 N N . ASN A 1 89 ? -8.916 -3.447 13.169 1.00 98.12 89 ASN A N 1
ATOM 678 C CA . ASN A 1 89 ? -9.946 -2.801 12.354 1.00 98.12 89 ASN A CA 1
ATOM 679 C C . ASN A 1 89 ? -10.728 -3.786 11.464 1.00 98.12 89 ASN A C 1
ATOM 681 O O . ASN A 1 89 ? -11.472 -3.364 10.582 1.00 98.12 89 ASN A O 1
ATOM 685 N N . THR A 1 90 ? -10.609 -5.102 11.685 1.00 97.94 90 THR A N 1
ATOM 686 C CA . THR A 1 90 ? -11.352 -6.147 10.946 1.00 97.94 90 THR A CA 1
ATOM 687 C C . THR A 1 90 ? -11.196 -6.063 9.419 1.00 97.94 90 THR A C 1
ATOM 689 O O . THR A 1 90 ? -12.121 -6.345 8.645 1.00 97.94 90 THR A O 1
ATOM 692 N N . ILE A 1 91 ? -10.011 -5.644 8.971 1.00 98.44 91 ILE A N 1
ATOM 693 C CA . ILE A 1 91 ? -9.662 -5.642 7.554 1.00 98.44 91 ILE A CA 1
ATOM 694 C C . ILE A 1 91 ? -9.372 -7.071 7.111 1.00 98.44 91 ILE A C 1
ATOM 696 O O . ILE A 1 91 ? -8.639 -7.805 7.764 1.00 98.44 91 ILE A O 1
ATOM 700 N N . GLU A 1 92 ? -9.974 -7.446 5.992 1.00 97.75 92 GLU A N 1
ATOM 701 C CA . GLU A 1 92 ? -9.855 -8.764 5.366 1.00 97.75 92 GLU A CA 1
ATOM 702 C C . GLU A 1 92 ? -9.217 -8.624 3.984 1.00 97.75 92 GLU A C 1
ATOM 704 O O . GLU A 1 92 ? -8.400 -9.458 3.614 1.00 97.75 92 GLU A O 1
ATOM 709 N N . ARG A 1 93 ? -9.527 -7.530 3.266 1.00 98.19 93 ARG A N 1
ATOM 710 C CA . ARG A 1 93 ? -8.995 -7.234 1.933 1.00 98.19 93 ARG A CA 1
ATOM 711 C C . ARG A 1 93 ? -8.089 -6.006 1.921 1.00 98.19 93 ARG A C 1
ATOM 713 O O . ARG A 1 93 ? -8.470 -4.950 2.429 1.00 98.19 93 ARG A O 1
ATOM 720 N N . LEU A 1 94 ? -6.941 -6.127 1.266 1.00 98.44 94 LEU A N 1
ATOM 721 C CA . LEU A 1 94 ? -6.024 -5.037 0.959 1.00 98.44 94 LEU A CA 1
ATOM 722 C C . LEU A 1 94 ? -5.974 -4.791 -0.544 1.00 98.44 94 LEU A C 1
ATOM 724 O O . LEU A 1 94 ? -5.588 -5.666 -1.313 1.00 98.44 94 LEU A O 1
ATOM 728 N N . ASP A 1 95 ? -6.312 -3.574 -0.938 1.00 98.56 95 ASP A N 1
ATOM 729 C CA . ASP A 1 95 ? -6.025 -3.035 -2.258 1.00 98.56 95 ASP A CA 1
ATOM 730 C C . ASP A 1 95 ? -4.669 -2.317 -2.185 1.00 98.56 95 ASP A C 1
ATOM 732 O O . ASP A 1 95 ? -4.487 -1.430 -1.355 1.00 98.56 95 ASP A O 1
ATOM 736 N N . VAL A 1 96 ? -3.687 -2.722 -2.989 1.00 98.38 96 VAL A N 1
ATOM 737 C CA . VAL A 1 96 ? -2.294 -2.258 -2.894 1.00 98.38 96 VAL A CA 1
ATOM 738 C C . VAL A 1 96 ? -1.902 -1.465 -4.135 1.00 98.38 96 VAL A C 1
ATOM 740 O O . VAL A 1 96 ? -2.082 -1.925 -5.266 1.00 98.38 96 VAL A O 1
ATOM 743 N N . VAL A 1 97 ? -1.334 -0.281 -3.898 1.00 97.62 97 VAL A N 1
ATOM 744 C CA . VAL A 1 97 ? -0.831 0.665 -4.909 1.00 97.62 97 VAL A CA 1
ATOM 745 C C . VAL A 1 97 ? 0.473 1.300 -4.436 1.00 97.62 97 VAL A C 1
ATOM 747 O O . VAL A 1 97 ? 0.783 1.251 -3.243 1.00 97.62 97 VAL A O 1
ATOM 750 N N . GLY A 1 98 ? 1.220 1.951 -5.327 1.00 95.00 98 GLY A N 1
ATOM 751 C CA . GLY A 1 98 ? 2.385 2.740 -4.924 1.00 95.00 98 GLY A CA 1
ATOM 752 C C . GLY A 1 98 ? 3.598 2.596 -5.830 1.00 95.00 98 GLY A C 1
ATOM 753 O O . GLY A 1 98 ? 3.477 2.372 -7.029 1.00 95.00 98 GLY A O 1
ATOM 754 N N . LEU A 1 99 ? 4.792 2.731 -5.260 1.00 92.56 99 LEU A N 1
ATOM 755 C CA . LEU A 1 99 ? 6.047 2.677 -6.012 1.00 92.56 99 LEU A CA 1
ATOM 756 C C . LEU A 1 99 ? 6.940 1.526 -5.536 1.00 92.56 99 LEU A C 1
ATOM 758 O O . LEU A 1 99 ? 6.827 1.038 -4.411 1.00 92.56 99 LEU A O 1
ATOM 762 N N . GLY A 1 100 ? 7.854 1.097 -6.408 1.00 91.00 100 GLY A N 1
ATOM 763 C CA . GLY A 1 100 ? 8.788 0.011 -6.120 1.00 91.00 100 GLY A CA 1
ATOM 764 C C . GLY A 1 100 ? 8.106 -1.354 -6.148 1.00 91.00 100 GLY A C 1
ATOM 765 O O . GLY A 1 100 ? 8.136 -2.085 -5.155 1.00 91.00 100 GLY A O 1
ATOM 766 N N . THR A 1 101 ? 7.498 -1.686 -7.291 1.00 92.44 101 THR A N 1
ATOM 767 C CA . THR A 1 101 ? 6.777 -2.948 -7.542 1.00 92.44 101 THR A CA 1
ATOM 768 C C . THR A 1 101 ? 7.543 -4.177 -7.046 1.00 92.44 101 THR A C 1
ATOM 770 O O . THR A 1 101 ? 7.014 -4.989 -6.293 1.00 92.44 101 THR A O 1
ATOM 773 N N . GLU A 1 102 ? 8.807 -4.304 -7.429 1.00 90.75 102 GLU A N 1
ATOM 774 C CA . GLU A 1 102 ? 9.690 -5.423 -7.101 1.00 90.75 102 GLU A CA 1
ATOM 775 C C . GLU A 1 102 ? 10.318 -5.343 -5.699 1.00 90.75 102 GLU A C 1
ATOM 777 O O . GLU A 1 102 ? 10.942 -6.303 -5.246 1.00 90.75 102 GLU A O 1
ATOM 782 N N . LEU A 1 103 ? 10.144 -4.210 -5.015 1.00 90.69 103 LEU A N 1
ATOM 783 C CA . LEU A 1 103 ? 10.709 -3.918 -3.702 1.00 90.69 103 LEU A CA 1
ATOM 784 C C . LEU A 1 103 ? 9.606 -3.925 -2.635 1.00 90.69 103 LEU A C 1
ATOM 786 O O . LEU A 1 103 ? 9.187 -4.986 -2.167 1.00 90.69 103 LEU A O 1
ATOM 790 N N . GLY A 1 104 ? 9.144 -2.734 -2.242 1.00 93.19 104 GLY A N 1
ATOM 791 C CA . GLY A 1 104 ? 8.205 -2.537 -1.146 1.00 93.19 104 GLY A CA 1
ATOM 792 C C . GLY A 1 104 ? 6.841 -3.158 -1.421 1.00 93.19 104 GLY A C 1
ATOM 793 O O . GLY A 1 104 ? 6.284 -3.790 -0.525 1.00 93.19 104 GLY A O 1
ATOM 794 N N . ILE A 1 105 ? 6.329 -3.058 -2.654 1.00 96.31 105 ILE A N 1
ATOM 795 C CA . ILE A 1 105 ? 5.029 -3.644 -3.018 1.00 96.31 105 ILE A CA 1
ATOM 796 C C . ILE A 1 105 ? 5.093 -5.163 -2.920 1.00 96.31 105 ILE A C 1
ATOM 798 O O . ILE A 1 105 ? 4.346 -5.741 -2.133 1.00 96.31 105 ILE A O 1
ATOM 802 N N . ARG A 1 106 ? 6.022 -5.807 -3.638 1.00 97.19 106 ARG A N 1
ATOM 803 C CA . ARG A 1 106 ? 6.204 -7.263 -3.594 1.00 97.19 106 ARG A CA 1
ATOM 804 C C . ARG A 1 106 ? 6.339 -7.779 -2.166 1.00 97.19 106 ARG A C 1
ATOM 806 O O . ARG A 1 106 ? 5.609 -8.687 -1.786 1.00 97.19 106 ARG A O 1
ATOM 813 N N . SER A 1 107 ? 7.245 -7.196 -1.379 1.00 97.31 107 SER A N 1
ATOM 814 C CA . SER A 1 107 ? 7.478 -7.638 0.002 1.00 97.31 107 SER A CA 1
ATOM 815 C C . SER A 1 107 ? 6.207 -7.522 0.855 1.00 97.31 107 SER A C 1
ATOM 817 O O . SER A 1 107 ? 5.814 -8.464 1.536 1.00 97.31 107 SER A O 1
ATOM 819 N N . THR A 1 108 ? 5.501 -6.393 0.742 1.00 98.25 108 THR A N 1
ATOM 820 C CA . THR A 1 108 ? 4.271 -6.137 1.505 1.00 98.25 108 THR A CA 1
ATOM 821 C C . THR A 1 108 ? 3.126 -7.063 1.102 1.00 98.25 108 THR A C 1
ATOM 823 O O . THR A 1 108 ? 2.401 -7.544 1.968 1.00 98.25 108 THR A O 1
ATOM 826 N N . VAL A 1 109 ? 2.955 -7.327 -0.195 1.00 98.56 109 VAL A N 1
ATOM 827 C CA . VAL A 1 109 ? 1.909 -8.224 -0.706 1.00 98.56 109 VAL A CA 1
ATOM 828 C C . VAL A 1 109 ? 2.141 -9.651 -0.222 1.00 98.56 109 VAL A C 1
ATOM 830 O O . VAL A 1 109 ? 1.211 -10.280 0.276 1.00 98.56 109 VAL A O 1
ATOM 833 N N . LEU A 1 110 ? 3.376 -10.152 -0.308 1.00 98.56 110 LEU A N 1
ATOM 834 C CA . LEU A 1 110 ? 3.703 -11.498 0.164 1.00 98.56 110 LEU A CA 1
ATOM 835 C C . LEU A 1 110 ? 3.493 -11.637 1.680 1.00 98.56 110 LEU A C 1
ATOM 837 O O . LEU A 1 110 ? 2.917 -12.631 2.121 1.00 98.56 110 LEU A O 1
ATOM 841 N N . ASP A 1 111 ? 3.869 -10.629 2.472 1.00 98.38 111 ASP A N 1
ATOM 842 C CA . ASP A 1 111 ? 3.621 -10.621 3.920 1.00 98.38 111 ASP A CA 1
ATOM 843 C C . ASP A 1 111 ? 2.131 -10.541 4.274 1.00 98.38 111 ASP A C 1
ATOM 845 O O . ASP A 1 111 ? 1.699 -11.158 5.253 1.00 98.38 111 ASP A O 1
ATOM 849 N N . ALA A 1 112 ? 1.339 -9.792 3.503 1.00 98.50 112 ALA A N 1
ATOM 850 C CA . ALA A 1 112 ? -0.109 -9.730 3.676 1.00 98.50 112 ALA A CA 1
ATOM 851 C C . ALA A 1 112 ? -0.756 -11.096 3.413 1.00 98.50 112 ALA A C 1
ATOM 853 O O . ALA A 1 112 ? -1.512 -11.591 4.251 1.00 98.50 112 ALA A O 1
ATOM 854 N N . LEU A 1 113 ? -0.408 -11.731 2.292 1.00 98.56 113 LEU A N 1
ATOM 855 C CA . LEU A 1 113 ? -0.901 -13.062 1.935 1.00 98.56 113 LEU A CA 1
ATOM 856 C C . LEU A 1 113 ? -0.495 -14.106 2.982 1.00 98.56 113 LEU A C 1
ATOM 858 O O . LEU A 1 113 ? -1.330 -14.881 3.444 1.00 98.56 113 LEU A O 1
ATOM 862 N N . ALA A 1 114 ? 0.764 -14.085 3.434 1.00 98.25 114 ALA A N 1
ATOM 863 C CA . ALA A 1 114 ? 1.255 -14.981 4.483 1.00 98.25 114 ALA A CA 1
ATOM 864 C C . ALA A 1 114 ? 0.513 -14.803 5.820 1.00 98.25 114 ALA A C 1
ATOM 866 O O . ALA A 1 114 ? 0.427 -15.735 6.620 1.00 98.25 114 ALA A O 1
ATOM 867 N N . GLN A 1 115 ? -0.040 -13.614 6.063 1.00 97.69 115 GLN A N 1
ATOM 868 C CA . GLN A 1 115 ? -0.855 -13.303 7.236 1.00 97.69 115 GLN A CA 1
ATOM 869 C C . GLN A 1 115 ? -2.355 -13.545 7.040 1.00 97.69 115 GLN A C 1
ATOM 871 O O . GLN A 1 115 ? -3.112 -13.339 7.994 1.00 97.69 115 GLN A O 1
ATOM 876 N N . GLY A 1 116 ? -2.769 -14.019 5.862 1.00 98.00 116 GLY A N 1
ATOM 877 C CA . GLY A 1 116 ? -4.139 -14.425 5.560 1.00 98.00 116 GLY A CA 1
ATOM 878 C C . GLY A 1 116 ? -5.064 -13.297 5.104 1.00 98.00 116 GLY A C 1
ATOM 879 O O . GLY A 1 116 ? -6.275 -13.459 5.211 1.00 98.00 116 GLY A O 1
ATOM 880 N N . PHE A 1 117 ? -4.525 -12.165 4.639 1.00 98.56 117 PHE A N 1
ATOM 881 C CA . PHE A 1 117 ? -5.334 -11.125 3.997 1.00 98.56 117 PHE A CA 1
ATOM 882 C C . PHE A 1 117 ? -5.578 -11.467 2.523 1.00 98.56 117 PHE A C 1
ATOM 884 O O . PHE A 1 117 ? -4.677 -11.965 1.846 1.00 98.56 117 PHE A O 1
ATOM 891 N N . ASP A 1 118 ? -6.757 -11.125 2.011 1.00 98.50 118 ASP A N 1
ATOM 892 C CA . ASP A 1 118 ? -7.019 -11.093 0.574 1.00 98.50 118 ASP A CA 1
ATOM 893 C C . ASP A 1 118 ? -6.308 -9.873 -0.017 1.00 98.50 118 ASP A C 1
ATOM 895 O O . ASP A 1 118 ? -6.489 -8.754 0.469 1.00 98.50 118 ASP A O 1
ATOM 899 N N . VAL A 1 119 ? -5.494 -10.052 -1.058 1.00 98.69 119 VAL A N 1
ATOM 900 C CA . VAL A 1 119 ? -4.685 -8.956 -1.613 1.00 98.69 119 VAL A CA 1
ATOM 901 C C . VAL A 1 119 ? -4.974 -8.752 -3.090 1.00 98.69 119 VAL A C 1
ATOM 903 O O . VAL A 1 119 ? -4.847 -9.675 -3.890 1.00 98.69 119 VAL A O 1
ATOM 906 N N . HIS A 1 120 ? -5.330 -7.521 -3.441 1.00 98.50 120 HIS A N 1
ATOM 907 C CA . HIS A 1 120 ? -5.546 -7.049 -4.802 1.00 98.50 120 HIS A CA 1
ATOM 908 C C . HIS A 1 120 ? -4.496 -5.985 -5.126 1.00 98.50 120 HIS A C 1
ATOM 910 O O . HIS A 1 120 ? -4.343 -5.017 -4.386 1.00 98.50 120 HIS A O 1
ATOM 916 N N . VAL A 1 121 ? -3.766 -6.138 -6.226 1.00 98.44 121 VAL A N 1
ATOM 917 C CA . VAL A 1 121 ? -2.756 -5.169 -6.671 1.00 98.44 121 VAL A CA 1
ATOM 918 C C . VAL A 1 121 ? -3.252 -4.470 -7.933 1.00 98.44 121 VAL A C 1
ATOM 920 O O . VAL A 1 121 ? -3.464 -5.113 -8.964 1.00 98.44 121 VAL A O 1
ATOM 923 N N . HIS A 1 122 ? -3.391 -3.144 -7.874 1.00 97.69 122 HIS A N 1
ATOM 924 C CA . HIS A 1 122 ? -3.854 -2.335 -9.007 1.00 97.69 122 HIS A CA 1
ATOM 925 C C . HIS A 1 122 ? -2.650 -1.947 -9.861 1.00 97.69 122 HIS A C 1
ATOM 927 O O . HIS A 1 122 ? -1.996 -0.936 -9.603 1.00 97.69 122 HIS A O 1
ATOM 933 N N . LYS A 1 123 ? -2.324 -2.745 -10.885 1.00 95.06 123 LYS A N 1
ATOM 934 C CA . LYS A 1 123 ? -1.049 -2.605 -11.625 1.00 95.06 123 LYS A CA 1
ATOM 935 C C . LYS A 1 123 ? -0.883 -1.231 -12.268 1.00 95.06 123 LYS A C 1
ATOM 937 O O . LYS A 1 123 ? 0.227 -0.728 -12.369 1.00 95.06 123 LYS A O 1
ATOM 942 N N . LYS A 1 124 ? -1.992 -0.620 -12.690 1.00 94.81 124 LYS A N 1
ATOM 943 C CA . LYS A 1 124 ? -2.015 0.716 -13.311 1.00 94.81 124 LYS A CA 1
ATOM 944 C C . LYS A 1 124 ? -1.725 1.853 -12.329 1.00 94.81 124 LYS A C 1
ATOM 946 O O . LYS A 1 124 ? -1.543 2.983 -12.762 1.00 94.81 124 LYS A O 1
ATOM 951 N N . LEU A 1 125 ? -1.725 1.556 -11.032 1.00 96.19 125 LEU A N 1
ATOM 952 C CA . LEU A 1 125 ? -1.409 2.469 -9.938 1.00 96.19 125 LEU A CA 1
ATOM 953 C C . LEU A 1 125 ? -0.098 2.052 -9.243 1.00 96.19 125 LEU A C 1
ATOM 955 O O . LEU A 1 125 ? 0.130 2.399 -8.083 1.00 96.19 125 LEU A O 1
ATOM 959 N N . CYS A 1 126 ? 0.752 1.299 -9.950 1.00 94.56 126 CYS A N 1
ATOM 960 C CA . CYS A 1 126 ? 2.048 0.836 -9.479 1.00 94.56 126 CYS A CA 1
ATOM 961 C C . CYS A 1 126 ? 3.160 1.252 -10.449 1.00 94.56 126 CYS A C 1
ATOM 963 O O 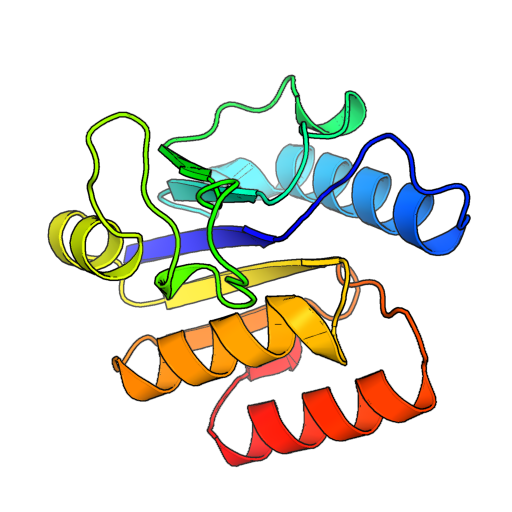. CYS A 1 126 ? 3.025 1.044 -11.651 1.00 94.56 126 CYS A O 1
ATOM 965 N N . ALA A 1 127 ? 4.275 1.768 -9.924 1.00 92.38 127 ALA A N 1
ATOM 966 C CA . ALA A 1 127 ? 5.508 1.964 -10.698 1.00 92.38 127 ALA A CA 1
ATOM 967 C C . ALA A 1 127 ? 6.591 0.974 -10.257 1.00 92.38 127 ALA A C 1
ATOM 969 O O . ALA A 1 127 ? 6.720 0.651 -9.067 1.00 92.38 127 ALA A O 1
ATOM 970 N N . ALA A 1 128 ? 7.402 0.504 -11.197 1.00 88.69 128 ALA A N 1
ATOM 971 C CA . ALA A 1 128 ? 8.593 -0.289 -10.909 1.00 88.69 128 ALA A CA 1
ATOM 972 C C . ALA A 1 128 ? 9.855 0.580 -10.899 1.00 88.69 128 ALA A C 1
ATOM 974 O O . ALA A 1 128 ? 9.854 1.699 -11.403 1.00 88.69 128 ALA A O 1
ATOM 975 N N . VAL A 1 129 ? 10.947 0.066 -10.330 1.00 84.75 129 VAL A N 1
ATOM 976 C CA . VAL A 1 129 ? 12.282 0.644 -10.582 1.00 84.75 129 VAL A CA 1
ATOM 977 C C . VAL A 1 129 ? 12.884 0.027 -11.850 1.00 84.75 129 VAL A C 1
ATOM 979 O O . VAL A 1 129 ? 13.637 0.678 -12.573 1.00 84.75 129 VAL A O 1
ATOM 982 N N . SER A 1 130 ? 12.543 -1.233 -12.131 1.00 83.88 130 SER A N 1
ATOM 983 C CA . SER A 1 130 ? 12.952 -1.992 -13.309 1.00 83.88 130 SER A CA 1
ATOM 984 C C . SER A 1 130 ? 11.827 -2.900 -13.814 1.00 83.88 130 SER A C 1
ATOM 986 O O . SER A 1 130 ? 11.375 -3.797 -13.100 1.00 83.88 130 SER A O 1
ATOM 988 N N . ASP A 1 131 ? 11.450 -2.740 -15.085 1.00 79.94 131 ASP A N 1
ATOM 989 C CA . ASP A 1 131 ? 10.389 -3.520 -15.743 1.00 79.94 131 ASP A CA 1
ATOM 990 C C . ASP A 1 131 ? 10.608 -5.040 -15.685 1.00 79.94 131 ASP A C 1
ATOM 992 O O . ASP A 1 131 ? 9.678 -5.811 -15.424 1.00 79.94 131 ASP A O 1
ATOM 996 N N . ASP A 1 132 ? 11.847 -5.493 -15.905 1.00 83.62 132 ASP A N 1
ATOM 997 C CA . ASP A 1 132 ? 12.176 -6.921 -15.884 1.00 83.62 132 ASP A CA 1
ATOM 998 C C . ASP A 1 132 ? 11.950 -7.529 -14.494 1.00 83.62 132 ASP A C 1
ATOM 1000 O O . ASP A 1 132 ? 11.369 -8.615 -14.370 1.00 83.62 132 ASP A O 1
ATOM 1004 N N . ASN A 1 133 ? 12.338 -6.802 -13.443 1.00 87.12 133 ASN A N 1
ATOM 1005 C CA . ASN A 1 133 ? 12.126 -7.229 -12.063 1.00 87.12 133 ASN A CA 1
ATOM 1006 C C . ASN A 1 133 ? 10.650 -7.123 -11.659 1.00 87.12 133 ASN A C 1
ATOM 1008 O O . ASN A 1 133 ? 10.155 -7.982 -10.927 1.00 87.12 133 ASN A O 1
ATOM 1012 N N . ALA A 1 134 ? 9.926 -6.130 -12.180 1.00 90.00 134 ALA A N 1
ATOM 1013 C CA . ALA A 1 134 ? 8.496 -5.961 -11.944 1.00 90.00 134 ALA A CA 1
ATOM 1014 C C . ALA A 1 134 ? 7.700 -7.178 -12.417 1.00 90.00 134 ALA A C 1
ATOM 1016 O O . ALA A 1 134 ? 6.843 -7.695 -11.702 1.00 90.00 134 ALA A O 1
ATOM 1017 N N . ARG A 1 135 ? 8.015 -7.691 -13.611 1.00 92.75 135 ARG A N 1
ATOM 1018 C CA . ARG A 1 135 ? 7.348 -8.881 -14.151 1.00 92.75 135 ARG A CA 1
ATOM 1019 C C . ARG A 1 135 ? 7.588 -10.115 -13.281 1.00 92.75 135 ARG A C 1
ATOM 1021 O O . ARG A 1 135 ? 6.647 -10.867 -13.032 1.00 92.75 135 ARG A O 1
ATOM 1028 N N . ALA A 1 136 ? 8.821 -10.323 -12.820 1.00 94.88 136 ALA A N 1
ATOM 1029 C CA . ALA A 1 136 ? 9.138 -11.421 -11.908 1.00 94.88 136 ALA A CA 1
ATOM 1030 C C . ALA A 1 136 ? 8.367 -11.287 -10.584 1.00 94.88 136 ALA A C 1
ATOM 1032 O O . ALA A 1 136 ? 7.774 -12.259 -10.120 1.00 94.88 136 ALA A O 1
ATOM 1033 N N . ALA A 1 137 ? 8.300 -10.071 -10.037 1.00 96.00 137 ALA A N 1
ATOM 1034 C CA . ALA A 1 137 ? 7.552 -9.769 -8.826 1.00 96.00 137 ALA A CA 1
ATOM 1035 C C . ALA A 1 137 ? 6.050 -10.045 -8.971 1.00 96.00 137 ALA A C 1
ATOM 1037 O O . ALA A 1 137 ? 5.461 -10.688 -8.105 1.00 96.00 137 ALA A O 1
ATOM 1038 N N . TYR A 1 138 ? 5.431 -9.611 -10.074 1.00 97.19 138 TYR A N 1
ATOM 1039 C CA . TYR A 1 138 ? 4.019 -9.882 -10.339 1.00 97.19 138 TYR A CA 1
ATOM 1040 C C . TYR A 1 138 ? 3.722 -11.374 -10.438 1.00 97.19 138 TYR A C 1
ATOM 1042 O O . TYR A 1 138 ? 2.752 -11.829 -9.842 1.00 97.19 138 TYR A O 1
ATOM 1050 N N . ASN A 1 139 ? 4.566 -12.135 -11.136 1.00 96.88 139 ASN A N 1
ATOM 1051 C CA . ASN A 1 139 ? 4.388 -13.582 -11.245 1.00 96.88 139 ASN A CA 1
ATOM 1052 C C . ASN A 1 139 ? 4.492 -14.274 -9.881 1.00 96.88 139 ASN A C 1
ATOM 1054 O O . ASN A 1 139 ? 3.750 -15.208 -9.605 1.00 96.88 139 ASN A O 1
ATOM 1058 N N . GLU A 1 140 ? 5.410 -13.837 -9.022 1.00 97.81 140 GLU A N 1
ATOM 1059 C CA . GLU A 1 140 ? 5.546 -14.409 -7.684 1.00 97.81 140 GLU A CA 1
ATOM 1060 C C . GLU A 1 140 ? 4.342 -14.108 -6.795 1.00 97.81 140 GLU A C 1
ATOM 1062 O O . GLU A 1 140 ? 3.804 -15.017 -6.168 1.00 97.81 140 GLU A O 1
ATOM 1067 N N . MET A 1 141 ? 3.881 -12.856 -6.789 1.00 98.31 141 MET A N 1
ATOM 1068 C CA . MET A 1 141 ? 2.675 -12.463 -6.063 1.00 98.31 141 MET A CA 1
ATOM 1069 C C . MET A 1 141 ? 1.445 -13.250 -6.550 1.00 98.31 141 MET A C 1
ATOM 1071 O O . MET A 1 141 ? 0.679 -13.736 -5.720 1.00 98.31 141 MET A O 1
ATOM 1075 N N . ASP A 1 142 ? 1.297 -13.445 -7.866 1.00 98.19 142 ASP A N 1
ATOM 1076 C CA . ASP A 1 142 ? 0.231 -14.261 -8.475 1.00 98.19 142 ASP A CA 1
ATOM 1077 C C . ASP A 1 142 ? 0.271 -15.716 -7.990 1.00 98.19 142 ASP A C 1
ATOM 1079 O O . ASP A 1 142 ? -0.724 -16.253 -7.507 1.00 98.19 142 ASP A O 1
ATOM 1083 N N . MET A 1 143 ? 1.452 -16.344 -8.027 1.00 98.06 143 MET A N 1
ATOM 1084 C CA . MET A 1 143 ? 1.641 -17.719 -7.545 1.00 98.06 143 MET A CA 1
ATOM 1085 C C . MET A 1 143 ? 1.316 -17.882 -6.053 1.00 98.06 143 MET A C 1
ATOM 1087 O O . MET A 1 143 ? 0.952 -18.978 -5.626 1.00 98.06 143 MET A O 1
ATOM 1091 N N . CYS A 1 144 ? 1.444 -16.814 -5.265 1.00 98.12 144 CYS A N 1
ATOM 1092 C CA . CYS A 1 144 ? 1.091 -16.789 -3.847 1.00 98.12 144 CYS A CA 1
ATOM 1093 C C . CYS A 1 144 ? -0.377 -16.415 -3.579 1.00 98.12 144 CYS A C 1
ATOM 1095 O O . CYS A 1 144 ? -0.797 -16.464 -2.423 1.00 98.12 144 CYS A O 1
ATOM 1097 N N . GLY A 1 145 ? -1.160 -16.091 -4.613 1.00 98.12 145 GLY A N 1
ATOM 1098 C CA . GLY A 1 145 ? -2.597 -15.831 -4.513 1.00 98.12 145 GLY A CA 1
ATOM 1099 C C . GLY A 1 145 ? -3.005 -14.358 -4.535 1.00 98.12 145 GLY A C 1
ATOM 1100 O O . GLY A 1 145 ? -4.162 -14.065 -4.243 1.00 98.12 145 GLY A O 1
ATOM 1101 N N . ALA A 1 146 ? -2.102 -13.431 -4.877 1.00 98.19 146 ALA A N 1
ATOM 1102 C CA . ALA A 1 146 ? -2.503 -12.052 -5.148 1.00 98.19 146 ALA A CA 1
ATOM 1103 C C . ALA A 1 146 ? -3.411 -11.990 -6.381 1.00 98.19 146 ALA A C 1
ATOM 1105 O O . ALA A 1 146 ? -3.157 -12.643 -7.392 1.00 98.19 146 ALA A O 1
ATOM 1106 N N . LEU A 1 147 ? -4.433 -11.147 -6.314 1.00 98.25 147 LEU A N 1
ATOM 1107 C CA . LEU A 1 147 ? -5.275 -10.798 -7.449 1.00 98.25 147 LEU A CA 1
ATOM 1108 C C . LEU A 1 147 ? -4.777 -9.495 -8.079 1.00 98.25 147 LEU A C 1
ATOM 1110 O O . LEU A 1 147 ? -4.167 -8.659 -7.411 1.00 98.25 147 LEU A O 1
ATOM 1114 N N . PHE A 1 148 ? -5.029 -9.315 -9.374 1.00 96.44 148 PHE A N 1
ATOM 1115 C CA . PHE A 1 148 ? -4.579 -8.139 -10.117 1.00 96.44 148 PHE A CA 1
ATOM 1116 C C . PHE A 1 148 ? -5.718 -7.488 -10.885 1.00 96.44 148 PHE A C 1
ATOM 1118 O O . PHE A 1 148 ? -6.499 -8.182 -11.540 1.00 96.44 148 PHE A O 1
ATOM 1125 N N . GLU A 1 149 ? -5.733 -6.157 -10.854 1.00 84.38 149 GLU A N 1
ATOM 1126 C CA . GLU A 1 149 ? -6.679 -5.288 -11.567 1.00 84.38 149 GLU A CA 1
ATOM 1127 C C . GLU A 1 149 ? -5.956 -4.320 -12.524 1.00 84.38 149 GLU A C 1
ATOM 1129 O O . GLU A 1 149 ? -4.821 -3.873 -12.208 1.00 84.38 149 GLU A O 1
#

InterPro domains:
  IPR000868 Isochorismatase-like domain [PF00857] (72-146)
  IPR036380 Isochorismatase-like superfamily [G3DSA:3.40.50.850] (43-148)
  IPR036380 Isochorismatase-like superfamily [SSF52499] (3-147)
  IPR052347 Isochorismatase Family Nicotinamidases [PTHR11080] (63-143)

Secondary structure (DSSP, 8-state):
-EEEEEE--BTT---HHHHHHHHHHHHHHHHHGGG-SEEEEEESSPBPHHHHTS--SEEEE--TTS---SGGG-B-TTS-BHHHHHHHTT--EEEEEEE-IIIIIHHHHHHHHHTT-EEEEEEEEEE-S-HHHHHHHHHHHHHTT-EE-